Protein AF-A0A6G6K7T1-F1 (afdb_monomer_lite)

Sequence (73 aa):
MQAAERIANLIQRRPKLGDDEAALACLVGMTPYHLTRCFLQYHGASLRQFAHDTHRDSDRCQKATADWVLLAL

pLDDT: mean 74.37, std 13.65, range [46.38, 88.5]

Radius of gyration: 15.24 Å; chains: 1; bounding box: 39×21×43 Å

Structure (mmCIF, N/CA/C/O backbone):
data_AF-A0A6G6K7T1-F1
#
_entry.id   AF-A0A6G6K7T1-F1
#
loop_
_atom_site.group_PDB
_atom_site.id
_atom_site.type_symbol
_atom_site.label_atom_id
_atom_site.label_alt_id
_atom_site.label_comp_id
_atom_site.label_asym_id
_atom_site.label_entity_id
_atom_site.label_seq_id
_atom_site.pdbx_PDB_ins_code
_atom_site.Cartn_x
_atom_site.Cartn_y
_atom_site.Cartn_z
_atom_site.occupancy
_atom_site.B_iso_or_equiv
_atom_site.auth_seq_id
_atom_site.auth_comp_id
_atom_site.auth_asym_id
_atom_site.auth_atom_id
_atom_site.pdbx_PDB_model_num
ATOM 1 N N . MET A 1 1 ? 5.918 3.168 14.150 1.00 58.84 1 MET A N 1
ATOM 2 C CA . MET A 1 1 ? 4.548 2.739 13.792 1.00 58.84 1 MET A CA 1
ATOM 3 C C . MET A 1 1 ? 4.663 1.708 12.671 1.00 58.84 1 MET A C 1
ATOM 5 O O . MET A 1 1 ? 4.771 2.096 11.521 1.00 58.84 1 MET A O 1
ATOM 9 N N . GLN A 1 2 ? 4.686 0.407 12.982 1.00 73.50 2 GLN A N 1
ATOM 10 C CA . GLN A 1 2 ? 5.041 -0.640 11.998 1.00 73.50 2 GLN A CA 1
ATOM 11 C C . GLN A 1 2 ? 4.008 -0.849 10.868 1.00 73.50 2 GLN A C 1
ATOM 13 O O . GLN A 1 2 ? 4.344 -1.407 9.827 1.00 73.50 2 GLN A O 1
ATOM 18 N N . ALA A 1 3 ? 2.750 -0.426 11.051 1.00 73.69 3 ALA A N 1
ATOM 19 C CA . ALA A 1 3 ? 1.688 -0.645 10.064 1.00 73.69 3 ALA A CA 1
ATOM 20 C C . ALA A 1 3 ? 1.843 0.234 8.809 1.00 73.69 3 ALA A C 1
ATOM 22 O O . ALA A 1 3 ? 1.727 -0.278 7.700 1.00 73.69 3 ALA A O 1
ATOM 23 N N . ALA A 1 4 ? 2.158 1.526 8.971 1.00 76.38 4 ALA A N 1
ATOM 24 C CA . ALA A 1 4 ? 2.347 2.453 7.851 1.00 76.38 4 ALA A CA 1
ATOM 25 C C . ALA A 1 4 ? 3.538 2.044 6.968 1.00 76.38 4 ALA A C 1
ATOM 27 O O . ALA A 1 4 ? 3.398 1.947 5.753 1.00 76.38 4 ALA A O 1
ATOM 28 N N . GLU A 1 5 ? 4.668 1.678 7.579 1.00 81.62 5 GLU A N 1
ATOM 29 C CA . GLU A 1 5 ? 5.839 1.174 6.850 1.00 81.62 5 GLU A CA 1
ATOM 30 C C . GLU A 1 5 ? 5.548 -0.138 6.111 1.00 81.62 5 GLU A C 1
ATOM 32 O O . GLU A 1 5 ? 5.970 -0.317 4.968 1.00 81.62 5 GLU A O 1
ATOM 37 N N . ARG A 1 6 ?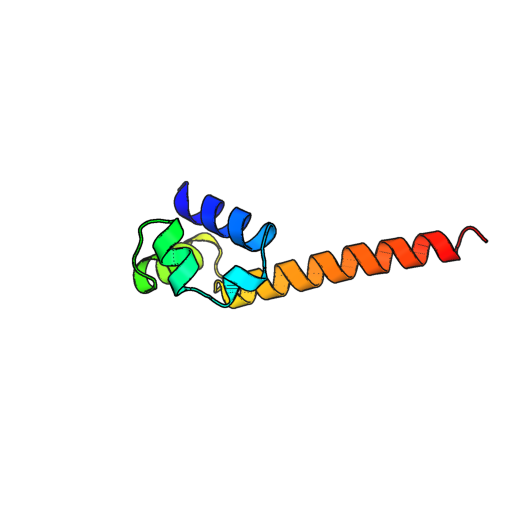 4.782 -1.054 6.723 1.00 82.31 6 ARG A N 1
ATOM 38 C CA . ARG A 1 6 ? 4.337 -2.285 6.052 1.00 82.31 6 ARG A CA 1
ATOM 39 C C . ARG A 1 6 ? 3.474 -1.991 4.826 1.00 82.31 6 ARG A C 1
ATOM 41 O O . ARG A 1 6 ? 3.677 -2.623 3.792 1.00 82.31 6 ARG A O 1
ATOM 48 N N . ILE A 1 7 ? 2.547 -1.039 4.927 1.00 81.38 7 ILE A N 1
ATOM 49 C CA . ILE A 1 7 ? 1.697 -0.612 3.807 1.00 81.38 7 ILE A CA 1
ATOM 50 C C . ILE A 1 7 ? 2.554 -0.005 2.694 1.00 81.38 7 ILE A C 1
ATOM 52 O O . ILE A 1 7 ? 2.407 -0.391 1.537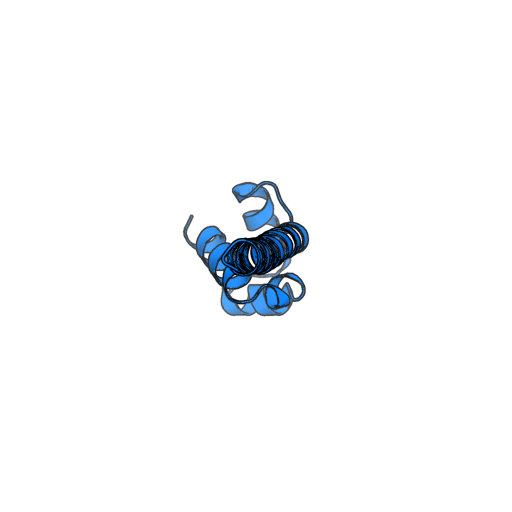 1.00 81.38 7 ILE A O 1
ATOM 56 N N . ALA A 1 8 ? 3.492 0.879 3.038 1.00 82.31 8 ALA A N 1
ATOM 57 C CA . ALA A 1 8 ? 4.388 1.499 2.068 1.00 82.31 8 ALA A CA 1
ATOM 58 C C . ALA A 1 8 ? 5.226 0.445 1.323 1.00 82.31 8 ALA A C 1
ATOM 60 O O . ALA A 1 8 ? 5.299 0.473 0.098 1.00 82.31 8 ALA A O 1
ATOM 61 N N . ASN A 1 9 ? 5.776 -0.54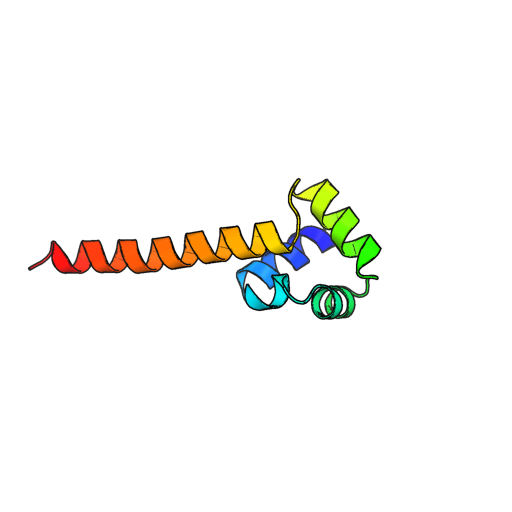4 2.036 1.00 84.56 9 ASN A N 1
ATOM 62 C CA . ASN A 1 9 ? 6.550 -1.633 1.432 1.00 84.56 9 ASN A CA 1
ATOM 63 C C . ASN A 1 9 ? 5.682 -2.525 0.520 1.00 84.56 9 ASN A C 1
ATOM 65 O O . ASN A 1 9 ? 6.127 -2.961 -0.542 1.00 84.56 9 ASN A O 1
ATOM 69 N N . LEU A 1 10 ? 4.420 -2.777 0.893 1.00 82.88 10 LEU A N 1
ATOM 70 C CA . LEU A 1 10 ? 3.468 -3.509 0.049 1.00 82.88 10 LEU A CA 1
ATOM 71 C C . LEU A 1 10 ? 3.151 -2.752 -1.244 1.00 82.88 10 LEU A C 1
ATOM 73 O O . LEU A 1 10 ? 3.176 -3.359 -2.315 1.00 82.88 10 LEU A O 1
ATOM 77 N N . ILE A 1 11 ? 2.909 -1.443 -1.155 1.00 82.19 11 ILE A N 1
ATOM 78 C CA . ILE A 1 11 ? 2.658 -0.584 -2.319 1.00 82.19 11 ILE A CA 1
ATOM 79 C C . ILE A 1 11 ? 3.906 -0.505 -3.207 1.00 82.19 11 ILE A C 1
ATOM 81 O O . ILE A 1 11 ? 3.789 -0.612 -4.423 1.00 82.19 11 ILE A O 1
ATOM 85 N N . GLN A 1 12 ? 5.105 -0.429 -2.622 1.00 82.19 12 GLN A N 1
ATOM 86 C CA . GLN A 1 12 ? 6.365 -0.466 -3.372 1.00 82.19 12 GLN A CA 1
ATOM 87 C C . GLN A 1 12 ? 6.565 -1.766 -4.145 1.00 82.19 12 GLN A C 1
ATOM 89 O O . GLN A 1 12 ? 6.967 -1.746 -5.305 1.00 82.19 12 GLN A O 1
ATOM 94 N N . ARG A 1 13 ? 6.248 -2.912 -3.536 1.00 81.38 13 ARG A N 1
ATOM 95 C CA . ARG A 1 13 ? 6.363 -4.215 -4.207 1.00 81.38 13 ARG A CA 1
ATOM 96 C C . ARG A 1 13 ? 5.262 -4.447 -5.238 1.00 81.38 13 ARG A C 1
ATOM 98 O O . ARG A 1 13 ? 5.450 -5.232 -6.165 1.00 81.38 13 ARG A O 1
ATOM 105 N N . ARG A 1 14 ? 4.087 -3.846 -5.041 1.00 78.75 14 ARG A N 1
ATOM 106 C CA . ARG A 1 14 ? 2.897 -4.035 -5.877 1.00 78.75 14 ARG A CA 1
ATOM 107 C C . ARG A 1 14 ? 2.101 -2.727 -5.964 1.00 78.75 14 ARG A C 1
ATOM 109 O O . ARG A 1 14 ? 1.093 -2.592 -5.271 1.00 78.75 14 ARG A O 1
ATOM 116 N N . PRO A 1 15 ? 2.474 -1.797 -6.858 1.00 73.25 15 PRO A N 1
ATOM 117 C CA . PRO A 1 15 ? 1.817 -0.491 -6.952 1.00 73.25 15 PRO A CA 1
ATOM 118 C C . PRO A 1 15 ? 0.323 -0.599 -7.281 1.00 73.25 15 PRO A C 1
ATOM 120 O O . PRO A 1 15 ? -0.465 0.201 -6.791 1.00 73.25 15 PRO A O 1
ATOM 123 N N . LYS A 1 16 ? -0.095 -1.656 -7.996 1.00 77.06 16 LYS A N 1
ATOM 124 C CA . LYS A 1 16 ? -1.513 -1.953 -8.274 1.00 77.06 16 LYS A CA 1
ATOM 125 C C . LYS A 1 16 ? -2.370 -2.139 -7.015 1.00 77.06 16 LYS A C 1
ATOM 127 O O . LYS A 1 16 ? -3.566 -1.902 -7.077 1.00 77.06 16 LYS A O 1
ATOM 132 N N . LEU A 1 17 ? -1.785 -2.552 -5.882 1.00 74.25 17 LEU A N 1
ATOM 133 C CA . LEU A 1 17 ? -2.530 -2.640 -4.620 1.00 74.25 17 LEU A CA 1
ATOM 134 C C . LEU A 1 17 ? -2.873 -1.263 -4.047 1.00 74.25 17 LEU A C 1
ATOM 136 O O . LEU A 1 17 ? -3.798 -1.166 -3.252 1.00 74.25 17 LEU A O 1
ATOM 140 N N . GLY A 1 18 ? -2.153 -0.207 -4.433 1.00 72.31 18 GLY A N 1
ATOM 141 C CA . GLY A 1 18 ? -2.442 1.152 -3.985 1.00 72.31 18 GLY A CA 1
ATOM 142 C C . GLY A 1 18 ? -3.764 1.714 -4.511 1.00 72.31 18 GLY A C 1
ATOM 143 O O . GLY A 1 18 ? -4.307 2.627 -3.895 1.00 72.31 18 GLY A O 1
ATOM 144 N N . ASP A 1 19 ? -4.296 1.158 -5.604 1.00 77.19 19 ASP A N 1
ATOM 145 C CA . ASP A 1 19 ? -5.645 1.459 -6.097 1.00 77.19 19 ASP A CA 1
ATOM 146 C C . ASP A 1 19 ? -6.736 0.643 -5.382 1.00 77.19 19 ASP A C 1
ATOM 148 O O . ASP A 1 19 ? -7.906 1.014 -5.437 1.00 77.19 19 ASP A O 1
ATOM 152 N N . ASP A 1 20 ? -6.360 -0.429 -4.678 1.00 83.06 20 ASP A N 1
ATOM 153 C CA . ASP A 1 20 ? -7.272 -1.387 -4.048 1.00 83.06 20 ASP A CA 1
ATOM 154 C C . ASP A 1 20 ? -7.178 -1.306 -2.511 1.00 83.06 20 ASP A C 1
ATOM 156 O O . ASP A 1 20 ? -6.661 -2.185 -1.809 1.00 83.06 20 ASP A O 1
ATOM 160 N N . GLU A 1 21 ? -7.679 -0.192 -1.968 1.00 80.19 21 GLU A N 1
ATOM 161 C CA . GLU A 1 21 ? -7.613 0.139 -0.537 1.00 80.19 21 GLU A CA 1
ATOM 162 C C . GLU A 1 21 ? -8.240 -0.948 0.352 1.00 80.19 21 GLU A C 1
ATOM 164 O O . GLU A 1 21 ? -7.755 -1.207 1.455 1.00 80.19 21 GLU A O 1
ATOM 169 N N . ALA A 1 22 ? -9.287 -1.623 -0.132 1.00 82.62 22 ALA A N 1
ATOM 170 C CA . ALA A 1 22 ? -9.950 -2.714 0.579 1.00 82.62 22 ALA A CA 1
ATOM 171 C C . ALA A 1 22 ? -9.044 -3.946 0.736 1.00 82.62 22 ALA A C 1
ATOM 173 O O . ALA A 1 22 ? -8.997 -4.551 1.809 1.00 82.62 22 ALA A O 1
ATOM 174 N N . ALA A 1 23 ? -8.274 -4.293 -0.298 1.00 84.19 23 ALA A N 1
ATOM 175 C CA . ALA A 1 23 ? -7.333 -5.407 -0.239 1.00 84.19 23 ALA A CA 1
ATOM 176 C C . ALA A 1 23 ? -6.173 -5.108 0.725 1.00 84.19 23 ALA A C 1
ATOM 178 O O . ALA A 1 23 ? -5.792 -5.964 1.526 1.00 84.19 23 ALA A O 1
ATOM 179 N N . LEU A 1 24 ? -5.650 -3.876 0.703 1.00 83.31 24 LEU A N 1
ATOM 180 C CA . LEU A 1 24 ? -4.639 -3.413 1.662 1.00 83.31 24 LEU A CA 1
ATOM 181 C C . LEU A 1 24 ? -5.164 -3.437 3.102 1.00 83.31 24 LEU A C 1
ATOM 183 O O . LEU A 1 24 ? -4.470 -3.898 4.008 1.00 83.31 24 LEU A O 1
ATOM 187 N N . ALA A 1 25 ? -6.401 -2.988 3.305 1.00 84.88 25 ALA A N 1
ATOM 188 C CA . ALA A 1 25 ? -7.076 -2.999 4.596 1.00 84.88 25 ALA A CA 1
ATOM 189 C C . ALA A 1 25 ? -7.185 -4.424 5.163 1.00 84.88 25 ALA A C 1
ATOM 191 O O . ALA A 1 25 ? -6.763 -4.672 6.297 1.00 84.88 25 ALA A O 1
ATOM 192 N N . CYS A 1 26 ? -7.622 -5.384 4.342 1.00 84.25 26 CYS A N 1
ATOM 193 C CA . CYS A 1 26 ? -7.655 -6.799 4.709 1.00 84.25 26 CYS A CA 1
ATOM 194 C C . CYS A 1 26 ? -6.270 -7.365 5.053 1.00 84.25 26 CYS A C 1
ATOM 196 O O . CYS A 1 26 ? -6.141 -8.082 6.042 1.00 84.25 26 CYS A O 1
ATOM 198 N N . LEU A 1 27 ? -5.228 -7.034 4.285 1.00 82.94 27 LEU A N 1
ATOM 199 C CA . LEU A 1 27 ? -3.868 -7.540 4.518 1.00 82.94 27 LEU A CA 1
ATOM 200 C C . LEU A 1 27 ? -3.248 -7.039 5.826 1.00 82.94 27 LEU A C 1
ATOM 202 O O . LEU A 1 27 ? -2.454 -7.741 6.450 1.00 82.94 27 LEU A O 1
ATOM 206 N N . VAL A 1 28 ? -3.591 -5.819 6.229 1.00 81.88 28 VAL A N 1
ATOM 207 C CA . VAL A 1 28 ? -3.058 -5.184 7.442 1.00 81.88 28 VAL A CA 1
ATOM 208 C C . VAL A 1 28 ? -3.952 -5.457 8.657 1.00 81.88 28 VAL A C 1
ATOM 210 O O . VAL A 1 28 ? -3.545 -5.195 9.787 1.00 81.88 28 VAL A O 1
ATOM 213 N N . GLY A 1 29 ? -5.146 -6.018 8.446 1.00 86.19 29 GLY A N 1
ATOM 214 C CA . GLY A 1 29 ? -6.121 -6.272 9.506 1.00 86.19 29 GLY A CA 1
ATOM 215 C C . GLY A 1 29 ? -6.751 -4.986 10.044 1.00 86.19 29 GLY A C 1
ATOM 216 O O . GLY A 1 29 ? -7.048 -4.890 11.232 1.00 86.19 29 GLY A O 1
ATOM 217 N N . MET A 1 30 ? -6.920 -3.976 9.189 1.00 85.31 30 MET A N 1
ATOM 218 C CA . MET A 1 30 ? -7.519 -2.688 9.539 1.00 85.31 30 MET A CA 1
ATOM 219 C C . MET A 1 30 ? -8.717 -2.402 8.642 1.00 85.31 30 MET A C 1
ATOM 221 O O . MET A 1 30 ? -8.828 -2.930 7.545 1.00 85.31 30 MET A O 1
ATOM 225 N N . THR A 1 31 ? -9.618 -1.525 9.080 1.00 88.50 31 THR A N 1
ATOM 226 C CA . THR A 1 31 ? -10.644 -0.991 8.173 1.00 88.50 31 THR A CA 1
ATOM 227 C C . THR A 1 31 ? -10.001 -0.029 7.167 1.00 88.50 31 THR A C 1
ATOM 229 O O . THR A 1 31 ? -9.084 0.695 7.576 1.00 88.50 31 THR A O 1
ATOM 232 N N . PRO A 1 32 ? -10.531 0.101 5.937 1.00 85.31 32 PRO A N 1
ATOM 233 C CA . PRO A 1 32 ? -10.015 1.038 4.936 1.00 85.31 32 PRO A CA 1
ATOM 234 C C . PRO A 1 32 ? -9.888 2.459 5.489 1.00 85.31 32 PRO A C 1
ATOM 236 O O . PRO A 1 32 ? -8.826 3.058 5.412 1.00 85.31 32 PRO A O 1
ATOM 239 N N . TYR A 1 33 ? -10.919 2.941 6.188 1.00 86.12 33 TYR A N 1
ATOM 240 C CA . TYR A 1 33 ? -10.925 4.270 6.800 1.00 86.12 33 TYR A CA 1
ATOM 241 C C . TYR A 1 33 ? -9.737 4.516 7.749 1.00 86.12 33 TYR A C 1
ATOM 243 O O . TYR A 1 33 ? -9.020 5.510 7.619 1.00 86.12 33 TYR A O 1
ATOM 251 N N . HIS A 1 34 ? -9.503 3.605 8.700 1.00 87.00 34 HIS A N 1
ATOM 252 C CA . HIS A 1 34 ? -8.374 3.712 9.632 1.00 87.00 34 HIS A CA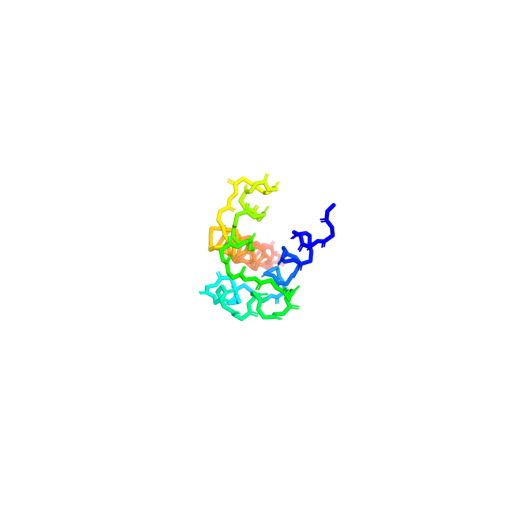 1
ATOM 253 C C . HIS A 1 34 ? -7.024 3.593 8.926 1.00 87.00 34 HIS A C 1
ATOM 255 O O . HIS A 1 34 ? -6.079 4.279 9.317 1.00 87.00 34 HIS A O 1
ATOM 261 N N . LEU A 1 35 ? -6.940 2.761 7.886 1.00 86.19 35 LEU A N 1
ATOM 262 C CA . LEU A 1 35 ? -5.729 2.586 7.099 1.00 86.19 35 LEU A CA 1
ATOM 263 C C . LEU A 1 35 ? -5.374 3.881 6.368 1.00 86.19 35 LEU A C 1
ATOM 265 O O . LEU A 1 35 ? -4.272 4.393 6.561 1.00 86.19 35 LEU A O 1
ATOM 269 N N . THR A 1 36 ? -6.305 4.457 5.604 1.00 85.56 36 THR A N 1
ATOM 270 C CA . THR A 1 36 ? -6.075 5.701 4.856 1.00 85.56 36 THR A CA 1
ATOM 271 C C . THR A 1 36 ? -5.736 6.850 5.798 1.00 85.56 36 THR A C 1
ATOM 273 O O . THR A 1 36 ? -4.807 7.609 5.533 1.00 85.56 36 THR A O 1
ATOM 276 N N . ARG A 1 37 ? -6.420 6.948 6.946 1.00 87.88 37 ARG A N 1
ATOM 277 C CA . ARG A 1 37 ? -6.142 7.979 7.954 1.00 87.88 37 ARG A CA 1
ATOM 278 C C . ARG A 1 37 ? -4.762 7.815 8.599 1.00 87.88 37 ARG A C 1
ATOM 280 O O . ARG A 1 37 ? -4.041 8.802 8.705 1.00 87.88 37 ARG A O 1
ATOM 287 N N . CYS A 1 38 ? -4.377 6.598 8.995 1.00 86.19 38 CYS A N 1
ATOM 288 C CA . CYS A 1 38 ? -3.033 6.327 9.524 1.00 86.19 38 CYS A CA 1
ATOM 289 C C . CYS A 1 38 ? -1.953 6.635 8.488 1.00 86.19 38 CYS A C 1
ATOM 291 O O . CYS A 1 38 ? -0.934 7.238 8.815 1.00 86.19 38 CYS A O 1
ATOM 293 N N . PHE A 1 39 ? -2.176 6.229 7.238 1.00 85.12 39 PHE A N 1
ATOM 294 C CA . PHE A 1 39 ? -1.205 6.407 6.170 1.00 85.12 39 PHE A CA 1
ATOM 295 C C . PHE A 1 39 ? -1.019 7.886 5.821 1.00 85.12 39 PHE A C 1
ATOM 297 O O . PHE A 1 39 ? 0.111 8.363 5.762 1.00 85.12 39 PHE A O 1
ATOM 304 N N . LEU A 1 40 ? -2.121 8.634 5.707 1.00 87.50 40 LEU A N 1
ATOM 305 C CA . LEU A 1 40 ? -2.103 10.078 5.485 1.00 87.50 40 LEU A CA 1
ATOM 306 C C . LEU A 1 40 ? -1.403 10.820 6.627 1.00 87.50 40 LEU A C 1
ATOM 308 O O . LEU A 1 40 ? -0.613 11.722 6.377 1.00 87.50 40 LEU A O 1
ATOM 312 N N . GLN A 1 41 ? -1.656 10.428 7.878 1.00 87.12 41 GLN A N 1
ATOM 313 C CA . GLN A 1 41 ? -1.021 11.050 9.040 1.00 87.12 41 GLN A CA 1
ATOM 314 C C . GLN A 1 41 ? 0.492 10.790 9.091 1.00 87.12 41 GLN A C 1
ATOM 316 O O . GLN A 1 41 ? 1.235 11.640 9.573 1.00 87.12 41 GLN A O 1
ATOM 321 N N . TYR A 1 42 ? 0.947 9.630 8.612 1.00 85.44 42 TYR A N 1
ATOM 322 C CA . TYR A 1 42 ? 2.355 9.236 8.681 1.00 85.44 42 TYR A CA 1
ATOM 323 C C . TYR A 1 42 ? 3.180 9.726 7.485 1.00 85.44 42 TYR A C 1
ATOM 325 O O . TYR A 1 42 ? 4.288 10.221 7.662 1.00 85.44 42 TYR A O 1
ATOM 333 N N . HIS A 1 43 ? 2.642 9.603 6.270 1.00 81.62 43 HIS A N 1
ATOM 334 C CA . HIS A 1 43 ? 3.341 9.941 5.026 1.00 81.62 43 HIS A CA 1
ATOM 335 C C . HIS A 1 43 ? 2.936 11.297 4.438 1.00 81.62 43 HIS A C 1
ATOM 337 O O . HIS A 1 43 ? 3.558 11.750 3.482 1.00 81.62 43 HIS A O 1
ATOM 343 N N . GLY A 1 44 ? 1.884 11.938 4.955 1.00 85.88 44 GLY A N 1
ATOM 344 C CA . GLY A 1 44 ? 1.363 13.196 4.408 1.00 85.88 44 GLY A CA 1
ATOM 345 C C . GLY A 1 44 ? 0.703 13.057 3.030 1.00 85.88 44 GLY A C 1
ATOM 346 O O . GLY A 1 44 ? 0.317 14.061 2.440 1.00 85.88 44 GLY A O 1
ATOM 347 N N . ALA A 1 45 ? 0.560 11.833 2.514 1.00 83.94 45 ALA A N 1
ATOM 348 C CA . ALA A 1 45 ? 0.028 11.545 1.187 1.00 83.94 45 ALA A CA 1
ATOM 349 C C . ALA A 1 45 ? -1.043 10.449 1.235 1.00 83.94 45 ALA A C 1
ATOM 351 O O . ALA A 1 45 ? -1.040 9.580 2.110 1.00 83.94 45 ALA A O 1
ATOM 352 N N . SER A 1 46 ? -1.960 10.481 0.266 1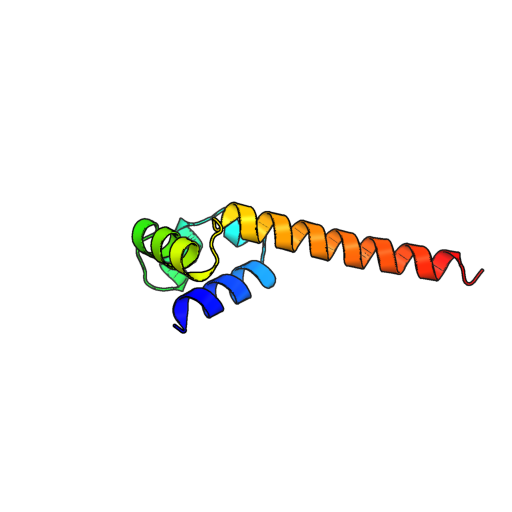.00 84.62 46 SER A N 1
ATOM 353 C CA . SER A 1 46 ? -2.928 9.398 0.073 1.00 84.62 46 SER A CA 1
ATOM 354 C C . SER A 1 46 ? -2.251 8.146 -0.497 1.00 84.62 46 SER A C 1
ATOM 356 O O . SER A 1 46 ? -1.226 8.234 -1.174 1.00 84.62 46 SER A O 1
ATOM 358 N N . LEU A 1 47 ? -2.846 6.972 -0.262 1.00 82.50 47 LEU A N 1
ATOM 359 C CA . LEU A 1 47 ? -2.329 5.683 -0.748 1.00 82.50 47 LEU A CA 1
ATOM 360 C C . LEU A 1 47 ? -2.165 5.670 -2.270 1.00 82.50 47 LEU A C 1
ATOM 362 O O . LEU A 1 47 ? -1.117 5.276 -2.774 1.00 82.50 47 LEU A O 1
ATOM 366 N N . ARG A 1 48 ? -3.175 6.169 -2.993 1.00 82.44 48 ARG A N 1
ATOM 367 C CA . ARG A 1 48 ? -3.151 6.271 -4.459 1.00 82.44 48 ARG A CA 1
ATOM 368 C C . ARG A 1 48 ? -2.048 7.199 -4.949 1.00 82.44 48 ARG A C 1
ATOM 370 O O . ARG A 1 48 ? -1.348 6.869 -5.899 1.00 82.44 48 ARG A O 1
ATOM 377 N N . GLN A 1 49 ? -1.863 8.341 -4.288 1.00 82.75 49 GLN A N 1
ATOM 378 C CA . GLN A 1 49 ? -0.806 9.283 -4.648 1.00 82.75 49 GLN A CA 1
ATOM 379 C C . GLN A 1 49 ? 0.580 8.685 -4.401 1.00 82.75 49 GLN A C 1
ATOM 381 O O . GLN A 1 49 ? 1.446 8.799 -5.261 1.00 82.75 49 GLN A O 1
ATOM 386 N N . PHE A 1 50 ? 0.766 7.980 -3.282 1.00 83.56 50 PHE A N 1
ATOM 387 C CA . PHE A 1 50 ? 2.007 7.272 -2.981 1.00 83.56 50 PHE A CA 1
ATOM 388 C C . PHE A 1 50 ? 2.288 6.155 -3.998 1.00 83.56 50 PHE A C 1
ATOM 390 O O . PHE A 1 50 ? 3.402 6.038 -4.504 1.00 83.56 50 PHE A O 1
ATOM 397 N N . ALA A 1 51 ? 1.273 5.370 -4.365 1.00 82.75 51 ALA A N 1
ATOM 398 C CA . ALA A 1 51 ? 1.391 4.325 -5.380 1.00 82.75 51 ALA A CA 1
ATOM 399 C C . ALA A 1 51 ? 1.733 4.885 -6.767 1.00 82.75 51 ALA A C 1
ATOM 401 O O . ALA A 1 51 ? 2.595 4.344 -7.459 1.00 82.75 51 ALA A O 1
ATOM 402 N N . HIS A 1 52 ? 1.106 5.998 -7.147 1.00 82.19 52 HIS A N 1
ATOM 403 C CA . HIS A 1 52 ? 1.377 6.685 -8.404 1.00 82.19 52 HIS A CA 1
ATOM 404 C C . HIS A 1 52 ? 2.797 7.271 -8.452 1.00 82.19 52 HIS A C 1
ATOM 406 O O . HIS A 1 52 ? 3.476 7.164 -9.474 1.00 82.19 52 HIS A O 1
ATOM 412 N N . ASP A 1 53 ? 3.270 7.860 -7.352 1.00 78.12 53 ASP A N 1
ATOM 413 C CA . ASP A 1 53 ? 4.634 8.390 -7.246 1.00 78.12 53 ASP A CA 1
ATOM 414 C C . ASP A 1 53 ? 5.678 7.267 -7.346 1.00 78.12 53 ASP A C 1
ATOM 416 O O . ASP A 1 53 ? 6.615 7.336 -8.142 1.00 78.12 53 ASP A O 1
ATOM 420 N N . THR A 1 54 ? 5.418 6.150 -6.662 1.00 75.19 54 THR A N 1
ATOM 421 C CA . THR A 1 54 ? 6.259 4.945 -6.716 1.00 75.19 54 THR A CA 1
ATOM 422 C C . THR A 1 54 ? 6.316 4.332 -8.123 1.00 75.19 54 THR A C 1
ATOM 424 O O . THR A 1 54 ? 7.364 3.857 -8.569 1.00 75.19 54 THR A O 1
ATOM 427 N N . HIS A 1 55 ? 5.199 4.361 -8.857 1.00 70.38 55 HIS A N 1
ATOM 428 C CA . HIS A 1 55 ? 5.147 3.906 -10.245 1.00 70.38 55 HIS A CA 1
ATOM 429 C C . HIS A 1 55 ? 5.945 4.828 -11.179 1.00 70.38 55 HIS A C 1
ATOM 431 O O . HIS A 1 55 ? 6.654 4.345 -12.062 1.00 70.38 55 HIS A O 1
ATOM 437 N N . ARG A 1 56 ? 5.873 6.154 -10.980 1.00 66.69 56 ARG A N 1
ATOM 438 C CA . ARG A 1 56 ? 6.677 7.121 -11.748 1.00 66.69 56 ARG A CA 1
ATOM 439 C C . ARG A 1 56 ? 8.172 6.951 -11.511 1.00 66.69 56 ARG A C 1
ATOM 441 O O . ARG A 1 56 ? 8.927 7.071 -12.472 1.00 66.69 56 ARG A O 1
ATOM 448 N N . ASP A 1 57 ? 8.596 6.668 -10.283 1.00 58.91 57 ASP A N 1
ATOM 449 C CA . ASP A 1 57 ? 10.012 6.450 -9.972 1.00 58.91 57 ASP A CA 1
ATOM 450 C C . ASP A 1 57 ? 10.556 5.167 -10.630 1.00 58.91 57 ASP A C 1
ATOM 452 O O . ASP A 1 57 ? 11.630 5.174 -11.234 1.00 58.91 57 ASP A O 1
ATOM 456 N N . SER A 1 58 ? 9.750 4.097 -10.652 1.00 53.94 58 SER A N 1
ATOM 457 C CA . SER A 1 58 ? 10.098 2.849 -11.352 1.00 53.94 58 SER A CA 1
ATOM 458 C C . SER A 1 58 ? 10.193 3.023 -12.876 1.00 53.94 58 SER A C 1
ATOM 460 O O . SER A 1 58 ? 11.136 2.520 -13.490 1.00 53.94 58 SER A O 1
ATOM 462 N N . ASP A 1 59 ? 9.274 3.779 -13.493 1.00 55.09 59 ASP A N 1
ATOM 463 C CA . ASP A 1 59 ? 9.324 4.101 -14.933 1.00 55.09 59 ASP A CA 1
ATOM 464 C C . ASP A 1 59 ? 10.563 4.953 -15.270 1.00 55.09 59 ASP A C 1
ATOM 466 O O . ASP A 1 59 ? 11.204 4.781 -16.311 1.00 55.09 59 ASP A O 1
ATOM 470 N N . ARG A 1 60 ? 10.953 5.843 -14.346 1.00 52.38 60 ARG A N 1
ATOM 471 C CA . ARG A 1 60 ? 12.143 6.688 -14.479 1.00 52.38 60 ARG A CA 1
ATOM 472 C C . ARG A 1 60 ? 13.437 5.883 -14.361 1.00 52.38 60 ARG A C 1
ATOM 474 O O . ARG A 1 60 ? 14.339 6.116 -15.160 1.00 52.38 60 ARG A O 1
ATOM 481 N N . CYS A 1 61 ? 13.520 4.913 -13.446 1.00 47.75 61 CYS A N 1
ATOM 482 C CA . CYS A 1 61 ? 14.662 3.996 -13.356 1.00 47.75 61 CYS A CA 1
ATOM 483 C C . CYS A 1 61 ? 14.813 3.128 -14.617 1.00 47.75 61 CYS A C 1
ATOM 485 O O . CYS A 1 61 ? 15.925 2.968 -15.126 1.00 47.75 61 CYS A O 1
ATOM 487 N N . GLN A 1 62 ? 13.713 2.612 -15.177 1.00 47.62 62 GLN A N 1
ATOM 488 C CA . GLN A 1 62 ? 13.775 1.825 -16.415 1.00 47.62 62 GLN A CA 1
ATOM 489 C C . GLN A 1 62 ? 14.206 2.659 -17.625 1.00 47.62 62 GLN A C 1
ATOM 491 O O . GLN A 1 62 ? 15.070 2.220 -18.384 1.00 47.62 62 GLN A O 1
ATOM 496 N N . LYS A 1 63 ? 13.682 3.881 -17.785 1.00 49.47 63 LYS A N 1
ATOM 497 C CA . LYS A 1 63 ? 14.108 4.776 -18.874 1.00 49.47 63 LYS A CA 1
ATOM 498 C C . LYS A 1 63 ? 15.541 5.270 -18.720 1.00 49.47 63 LYS A C 1
ATOM 500 O O . LYS A 1 63 ? 16.258 5.312 -19.711 1.00 49.47 63 LYS A O 1
ATOM 505 N N . ALA A 1 64 ? 15.977 5.589 -17.501 1.00 49.12 64 ALA A N 1
ATOM 506 C CA . ALA A 1 64 ? 17.360 5.994 -17.263 1.00 49.12 64 ALA A CA 1
ATOM 507 C C . ALA A 1 64 ? 18.341 4.881 -17.658 1.00 49.12 64 ALA A C 1
ATOM 509 O O . ALA A 1 64 ? 19.370 5.160 -18.258 1.00 49.12 64 ALA A O 1
ATOM 510 N N . THR A 1 65 ? 18.001 3.615 -17.401 1.00 50.84 65 THR A N 1
ATOM 511 C CA . THR A 1 65 ? 18.854 2.476 -17.783 1.00 50.84 65 THR A CA 1
ATOM 512 C C . THR A 1 65 ? 18.943 2.302 -19.305 1.00 50.84 65 THR A C 1
ATOM 514 O O . THR A 1 65 ? 20.000 1.942 -19.815 1.00 50.84 65 THR A O 1
ATOM 517 N N . ALA A 1 66 ? 17.867 2.590 -20.045 1.00 52.00 66 ALA A N 1
ATOM 518 C CA . ALA A 1 66 ? 17.871 2.525 -21.508 1.00 52.00 66 ALA A CA 1
ATOM 519 C C . ALA A 1 66 ? 18.748 3.616 -22.156 1.00 52.00 66 ALA A C 1
ATOM 521 O O . ALA A 1 66 ? 19.348 3.374 -23.200 1.00 52.00 66 ALA A O 1
ATOM 522 N N . ASP A 1 67 ? 18.865 4.784 -21.519 1.00 49.16 67 ASP A N 1
ATOM 523 C CA . ASP A 1 67 ? 19.672 5.906 -22.014 1.00 49.16 67 ASP A CA 1
ATOM 524 C C . ASP A 1 67 ? 21.186 5.628 -21.903 1.00 49.16 67 ASP A C 1
ATOM 526 O O . ASP A 1 67 ? 21.948 5.892 -22.832 1.00 49.16 67 ASP A O 1
ATOM 530 N N . TRP A 1 68 ? 21.626 4.966 -20.824 1.00 51.59 68 TRP A N 1
ATOM 531 C CA . TRP A 1 68 ? 23.038 4.586 -20.650 1.00 51.59 68 TRP A CA 1
ATOM 53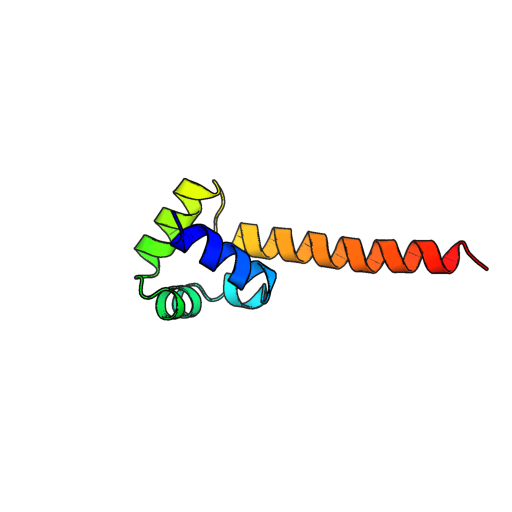2 C C . TRP A 1 68 ? 23.510 3.490 -21.613 1.00 51.59 68 TRP A C 1
ATOM 534 O O . TRP A 1 68 ? 24.692 3.443 -21.943 1.00 51.59 68 TRP A O 1
ATOM 544 N N . VAL A 1 69 ? 22.614 2.615 -22.083 1.00 53.47 69 VAL A N 1
ATOM 545 C CA . VAL A 1 69 ? 22.970 1.561 -23.054 1.00 53.47 69 VAL A CA 1
ATOM 546 C C . VAL A 1 69 ? 23.158 2.135 -24.463 1.00 53.47 69 VAL A C 1
ATOM 548 O O . VAL A 1 69 ? 23.963 1.614 -25.229 1.00 53.47 69 VAL A O 1
ATOM 551 N N . LEU A 1 70 ? 22.475 3.233 -24.800 1.00 53.53 70 LEU A N 1
ATOM 552 C CA . LEU A 1 70 ? 22.604 3.890 -26.106 1.00 53.53 70 LEU A CA 1
ATOM 553 C C . LEU A 1 70 ? 23.831 4.809 -26.217 1.00 53.53 70 LEU A C 1
ATOM 555 O O . LEU A 1 70 ? 24.269 5.082 -27.328 1.00 53.53 70 LEU A O 1
ATOM 559 N N . LEU A 1 71 ? 24.413 5.245 -25.096 1.00 50.97 71 LEU A N 1
ATOM 560 C CA . LEU A 1 71 ? 25.651 6.042 -25.061 1.00 50.97 71 LEU A CA 1
ATOM 561 C C . LEU A 1 71 ? 26.941 5.197 -25.067 1.00 50.97 71 LEU A C 1
ATOM 563 O O . LEU A 1 71 ? 28.033 5.760 -25.030 1.00 50.97 71 LEU A O 1
ATOM 567 N N . ALA A 1 72 ? 26.826 3.865 -25.087 1.00 51.62 72 ALA A N 1
ATOM 568 C CA . ALA A 1 72 ? 27.955 2.929 -25.110 1.00 51.62 72 ALA A CA 1
ATOM 569 C C . ALA A 1 72 ? 28.186 2.257 -26.484 1.00 51.62 72 ALA A C 1
ATOM 571 O O . ALA A 1 72 ? 28.973 1.311 -26.572 1.00 51.62 72 ALA A O 1
ATOM 572 N N . LEU A 1 73 ? 27.497 2.726 -27.531 1.00 46.38 73 LEU A N 1
ATOM 573 C CA . LEU A 1 73 ? 27.688 2.351 -28.943 1.00 46.38 73 LEU A CA 1
ATOM 574 C C . LEU A 1 73 ? 28.336 3.495 -29.740 1.00 46.38 73 LEU A C 1
ATOM 576 O O . LEU A 1 73 ? 28.588 3.275 -30.946 1.00 46.38 73 LEU A O 1
#

Foldseek 3Di:
DVLLVVLLVVCLVPLVCLVVLCVSCVVSVHDSVVSQVVNCVVVVDGSNVSSVVSVVVVVVVVVVVVVVVVVVD

Secondary structure (DSSP, 8-state):
-HHHHHHHHHHHH-GGGGG-HHHHHHHHTS-HHHHHHHHHHHHSS-HHHHHHHHHHHHHHHHHHHHHHHHTT-